Protein AF-A0A9X0HJ56-F1 (afdb_monomer)

Radius of gyration: 12.59 Å; Cα contacts (8 Å, |Δi|>4): 151; chains: 1; bounding box: 38×27×30 Å

Mean predicted aligned error: 5.09 Å

Nearest PDB structures (foldseek):
  8crc-assembly1_A  TM=4.799E-01  e=2.854E-01  Homo sapiens
  2ogq-assembly1_A  TM=4.764E-01  e=3.038E-01  Homo sapiens
  4hco-assembly1_B  TM=4.932E-01  e=3.661E-01  Homo sapiens
  5tum-assembly2_B  TM=3.316E-01  e=3.038E-01  Legionella longbeachae
  1yby-assembly1_A  TM=5.771E-01  e=8.754E+00  Acetivibrio thermocellus

Secondary structure (DSSP, 8-state):
---EEEEEE-SSEEEEEETTS-EEEEETTSTTTHHHHSS-HHHHH--EEETTTTEEEEGGGTEEEEEETTEEEEE--------

Structure (mmCIF, N/CA/C/O backbone):
data_AF-A0A9X0HJ56-F1
#
_entry.id   AF-A0A9X0HJ56-F1
#
loop_
_atom_site.group_PDB
_atom_site.id
_atom_site.type_symbol
_atom_site.label_atom_id
_atom_site.label_alt_id
_atom_site.label_comp_id
_atom_site.label_asym_id
_atom_site.label_entity_id
_atom_site.label_seq_id
_atom_site.pdbx_PDB_ins_code
_atom_site.Cartn_x
_atom_site.Cartn_y
_atom_site.Cartn_z
_atom_site.occupancy
_atom_site.B_iso_or_equiv
_atom_site.auth_seq_id
_atom_site.auth_comp_id
_atom_site.auth_asym_id
_atom_site.auth_atom_id
_atom_site.pdbx_PDB_model_num
ATOM 1 N N . MET A 1 1 ? -7.299 -4.177 18.190 1.00 68.06 1 MET A N 1
ATOM 2 C CA . MET A 1 1 ? -6.555 -3.628 17.036 1.00 68.06 1 MET A CA 1
ATOM 3 C C . MET A 1 1 ? -7.520 -3.541 15.875 1.00 68.06 1 MET A C 1
ATOM 5 O O . MET A 1 1 ? -8.349 -4.434 15.756 1.00 68.06 1 MET A O 1
ATOM 9 N N . ALA A 1 2 ? -7.482 -2.455 15.106 1.00 80.94 2 ALA A N 1
ATOM 10 C CA . ALA A 1 2 ? -8.305 -2.343 13.909 1.00 80.94 2 ALA A CA 1
ATOM 11 C C . ALA A 1 2 ? -7.687 -3.202 12.801 1.00 80.94 2 ALA A C 1
ATOM 13 O O . ALA A 1 2 ? -6.473 -3.150 12.604 1.00 80.94 2 ALA A O 1
ATOM 14 N N . ASN A 1 3 ? -8.514 -3.992 12.120 1.00 88.56 3 ASN A N 1
ATOM 15 C CA . ASN A 1 3 ? -8.047 -4.900 11.081 1.00 88.56 3 ASN A CA 1
ATOM 16 C C . ASN A 1 3 ? -8.117 -4.248 9.705 1.00 88.56 3 ASN A C 1
ATOM 18 O O . ASN A 1 3 ? -8.986 -3.410 9.469 1.00 88.56 3 ASN A O 1
ATOM 22 N N . ILE A 1 4 ? -7.241 -4.650 8.785 1.00 92.00 4 ILE A N 1
ATOM 23 C CA . ILE A 1 4 ? -7.331 -4.217 7.385 1.00 92.00 4 ILE A CA 1
ATOM 24 C C . ILE A 1 4 ? -8.501 -4.956 6.727 1.00 92.00 4 ILE A C 1
ATOM 26 O O . ILE A 1 4 ? -8.468 -6.174 6.5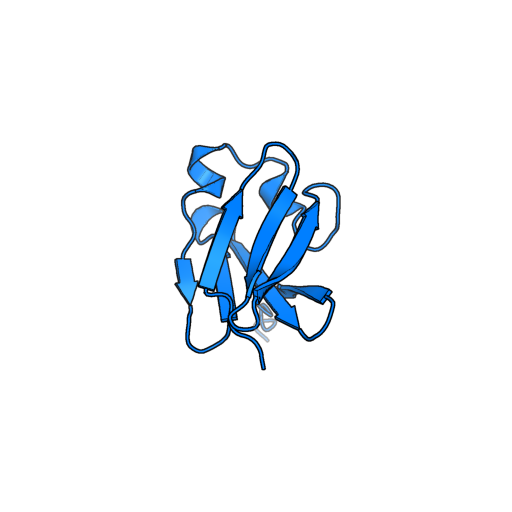82 1.00 92.00 4 ILE A O 1
ATOM 30 N N . ASN A 1 5 ? -9.525 -4.213 6.310 1.00 90.19 5 ASN A N 1
ATOM 31 C CA . ASN A 1 5 ? -10.708 -4.755 5.636 1.00 90.19 5 ASN A CA 1
ATOM 32 C C . ASN A 1 5 ? -10.604 -4.667 4.115 1.00 90.19 5 ASN A C 1
ATOM 34 O O . ASN A 1 5 ? -11.142 -5.507 3.396 1.00 90.19 5 ASN A O 1
ATOM 38 N N . ARG A 1 6 ? -9.960 -3.610 3.616 1.00 92.56 6 ARG A N 1
ATOM 39 C CA . ARG A 1 6 ? -9.837 -3.346 2.184 1.00 92.56 6 ARG A CA 1
ATOM 40 C C . ARG A 1 6 ? -8.525 -2.637 1.892 1.00 92.56 6 ARG A C 1
ATOM 42 O O . ARG A 1 6 ? -8.121 -1.733 2.622 1.00 92.56 6 ARG A O 1
ATOM 49 N N . VAL A 1 7 ? -7.908 -3.024 0.783 1.00 95.12 7 VAL A N 1
ATOM 50 C CA . VAL A 1 7 ? -6.731 -2.365 0.221 1.00 95.1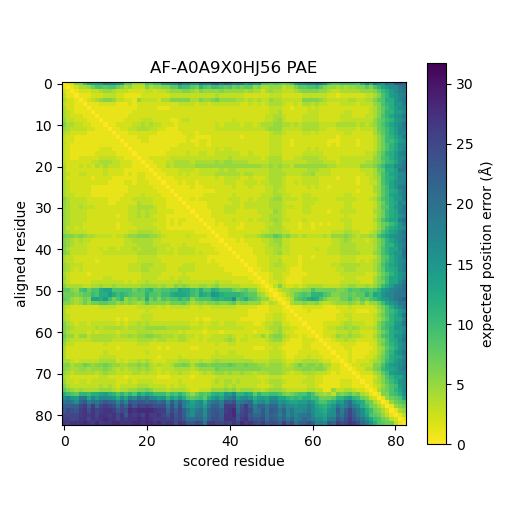2 7 VAL A CA 1
ATOM 51 C C . VAL A 1 7 ? -7.156 -1.616 -1.035 1.00 95.12 7 VAL A C 1
ATOM 53 O O . VAL A 1 7 ? -7.894 -2.143 -1.867 1.00 95.12 7 VAL A O 1
ATOM 56 N N . GLU A 1 8 ? -6.715 -0.374 -1.161 1.00 95.81 8 GLU A N 1
ATOM 57 C CA . GLU A 1 8 ? -6.929 0.459 -2.336 1.00 95.81 8 GLU A CA 1
ATOM 58 C C . GLU A 1 8 ? -5.581 0.942 -2.867 1.00 95.81 8 GLU A C 1
ATOM 60 O O . GLU A 1 8 ? -4.741 1.454 -2.127 1.00 95.81 8 GLU A O 1
ATOM 65 N N . LEU A 1 9 ? -5.367 0.742 -4.163 1.00 95.38 9 LEU A N 1
ATOM 66 C CA . LEU A 1 9 ? -4.128 1.071 -4.850 1.00 95.38 9 LEU A CA 1
ATOM 67 C C . LEU A 1 9 ? -4.391 2.232 -5.795 1.00 95.38 9 LEU A C 1
ATOM 69 O O . LEU A 1 9 ? -5.338 2.211 -6.577 1.00 95.38 9 LEU A O 1
ATOM 73 N N . THR A 1 10 ? -3.536 3.240 -5.719 1.00 94.44 10 THR A N 1
ATOM 74 C CA . THR A 1 10 ? -3.603 4.423 -6.578 1.00 94.44 10 THR A CA 1
ATOM 75 C C . THR A 1 10 ? -2.336 4.521 -7.422 1.00 94.44 10 THR A C 1
ATOM 77 O O . THR A 1 10 ? -1.450 3.665 -7.368 1.00 94.44 10 THR A O 1
ATOM 80 N N . ALA A 1 11 ? -2.213 5.589 -8.209 1.00 91.88 11 ALA A N 1
ATOM 81 C CA . ALA A 1 11 ? -0.998 5.841 -8.975 1.00 91.88 11 ALA A CA 1
ATOM 82 C C . ALA A 1 11 ? 0.249 6.016 -8.082 1.00 91.88 11 ALA A C 1
ATOM 84 O O . ALA A 1 11 ? 1.352 5.676 -8.512 1.00 91.88 11 ALA A O 1
ATOM 85 N N . THR A 1 12 ? 0.084 6.523 -6.855 1.00 94.69 12 THR A N 1
ATOM 86 C CA . THR A 1 12 ? 1.193 7.001 -6.010 1.00 94.69 12 THR A CA 1
ATOM 87 C C . THR A 1 12 ? 1.242 6.391 -4.611 1.00 94.69 12 THR A C 1
ATOM 89 O O . THR A 1 12 ? 2.243 6.574 -3.916 1.00 94.69 12 THR A O 1
ATOM 92 N N . ALA A 1 13 ? 0.195 5.692 -4.176 1.00 96.19 13 ALA A N 1
ATOM 93 C CA . ALA A 1 13 ? 0.074 5.220 -2.803 1.00 96.19 13 ALA A CA 1
ATOM 94 C C . ALA A 1 13 ? -0.792 3.965 -2.673 1.00 96.19 13 ALA A C 1
ATOM 96 O O . ALA A 1 13 ? -1.659 3.689 -3.508 1.00 96.19 13 ALA A O 1
ATOM 97 N N . VAL A 1 14 ? -0.587 3.254 -1.566 1.00 96.94 14 VAL A N 1
ATOM 98 C CA . VAL A 1 14 ? -1.488 2.213 -1.067 1.00 96.94 14 VAL A CA 1
ATOM 99 C C . VAL A 1 14 ? -2.247 2.731 0.151 1.00 96.94 14 VAL A C 1
ATOM 101 O O . VAL A 1 14 ? -1.649 3.327 1.048 1.00 96.94 14 VAL A O 1
ATOM 104 N N . TYR A 1 15 ? -3.555 2.490 0.177 1.00 96.44 15 TYR A N 1
ATOM 105 C CA . TYR A 1 15 ? -4.471 2.834 1.257 1.00 96.44 15 TYR A CA 1
ATOM 106 C C . TYR A 1 15 ? -5.028 1.555 1.890 1.00 96.44 15 TYR A C 1
ATOM 108 O O . TYR A 1 15 ? -5.480 0.645 1.197 1.00 96.44 15 TYR A O 1
ATOM 116 N N . PHE A 1 16 ? -5.018 1.504 3.217 1.00 95.38 16 PHE A N 1
ATOM 117 C CA . PHE A 1 16 ? -5.561 0.432 4.041 1.00 95.38 16 PHE A CA 1
ATOM 118 C C . PHE A 1 16 ? -6.777 0.964 4.785 1.00 95.38 16 PHE A C 1
ATOM 120 O O . PHE A 1 16 ? -6.646 1.788 5.691 1.00 95.38 16 PHE A O 1
ATOM 127 N N . HIS A 1 17 ? -7.953 0.494 4.391 1.00 94.31 17 HIS A N 1
ATOM 128 C CA . HIS A 1 17 ? -9.216 0.790 5.056 1.00 94.31 17 HIS A CA 1
ATOM 129 C C . HIS A 1 17 ? -9.379 -0.163 6.235 1.00 94.31 17 HIS A C 1
ATOM 131 O O . HIS A 1 17 ? -9.335 -1.385 6.059 1.00 94.31 17 HIS A O 1
ATOM 137 N N . LEU A 1 18 ? -9.539 0.396 7.430 1.00 92.81 18 LEU A N 1
ATOM 138 C CA . LEU A 1 18 ? -9.554 -0.352 8.678 1.00 92.81 18 LEU A CA 1
ATOM 139 C C . LEU A 1 18 ? -10.979 -0.631 9.164 1.00 92.81 18 LEU A C 1
ATOM 141 O O . LEU A 1 18 ? -11.935 0.065 8.821 1.00 92.81 18 LEU A O 1
ATOM 145 N N . SER A 1 19 ? -11.120 -1.647 10.012 1.00 91.88 19 SER A N 1
ATOM 146 C CA . SER A 1 19 ? -12.403 -2.066 10.585 1.00 91.88 19 SER A CA 1
ATOM 147 C C . SER A 1 19 ? -13.063 -1.041 11.503 1.00 91.88 19 SER A C 1
ATOM 149 O O . SER A 1 19 ? -14.250 -1.160 11.785 1.00 91.88 19 SER A O 1
ATOM 151 N N . ASP A 1 20 ? -12.313 -0.045 11.971 1.00 91.25 20 ASP A N 1
ATOM 152 C CA . ASP A 1 20 ? -12.819 1.071 12.775 1.00 91.25 20 ASP A CA 1
ATOM 153 C C . ASP A 1 20 ? -13.323 2.254 11.925 1.00 91.25 20 ASP A C 1
ATOM 155 O O . ASP A 1 20 ? -13.697 3.290 12.469 1.00 91.25 20 ASP A O 1
ATOM 159 N N . GLY A 1 21 ? -13.336 2.109 10.595 1.00 90.69 21 GLY A N 1
ATOM 160 C CA . GLY A 1 21 ? -13.762 3.147 9.656 1.00 90.69 21 GLY A CA 1
ATOM 161 C C . GLY A 1 21 ? -12.686 4.185 9.337 1.00 90.69 21 GLY A C 1
ATOM 162 O O . GLY A 1 21 ? -12.923 5.070 8.516 1.00 90.69 21 GLY A O 1
ATOM 163 N N . THR A 1 22 ? -11.500 4.089 9.941 1.00 92.94 22 THR A N 1
ATOM 164 C CA . THR A 1 22 ? -10.361 4.933 9.573 1.00 92.94 22 THR A CA 1
ATOM 165 C C . THR A 1 22 ? -9.562 4.315 8.428 1.00 92.94 22 THR A C 1
ATOM 167 O O . THR A 1 22 ? -9.753 3.158 8.052 1.00 92.94 22 THR A O 1
ATOM 170 N N . PHE A 1 23 ? -8.636 5.085 7.857 1.00 93.62 23 PHE A N 1
ATOM 171 C CA . PHE A 1 23 ? -7.683 4.566 6.884 1.00 93.62 23 PHE A CA 1
ATOM 172 C C . PHE A 1 23 ? -6.253 4.958 7.244 1.00 93.62 23 PHE A C 1
ATOM 174 O O . PHE A 1 23 ? -6.004 5.946 7.943 1.00 93.62 23 PHE A O 1
ATOM 181 N N . ARG A 1 24 ? -5.301 4.168 6.756 1.00 95.25 24 ARG A N 1
ATOM 182 C CA . ARG A 1 24 ? -3.869 4.486 6.747 1.00 95.25 24 ARG A CA 1
ATOM 183 C C . ARG A 1 24 ? -3.353 4.377 5.331 1.00 95.25 24 ARG A C 1
ATOM 185 O O . ARG A 1 24 ? -3.938 3.673 4.520 1.00 95.25 24 ARG A O 1
ATOM 192 N N . HIS A 1 25 ? -2.275 5.076 5.020 1.00 95.75 25 HIS A N 1
ATOM 193 C CA . HIS A 1 25 ? -1.684 4.999 3.695 1.00 95.75 25 HIS A CA 1
ATOM 194 C C . HIS A 1 25 ? -0.168 5.057 3.773 1.00 95.75 25 HIS A C 1
ATOM 196 O O . HIS A 1 25 ? 0.398 5.525 4.760 1.00 95.75 25 HIS A O 1
ATOM 202 N N . CYS A 1 26 ? 0.471 4.572 2.718 1.00 96.19 26 CYS A N 1
ATOM 203 C CA . CYS A 1 26 ? 1.891 4.755 2.484 1.00 96.19 26 CYS A CA 1
ATOM 204 C C . CYS A 1 26 ? 2.100 5.121 1.015 1.00 96.19 26 CYS A C 1
ATOM 206 O O . CYS A 1 26 ? 1.602 4.435 0.115 1.00 96.19 26 CYS A O 1
ATOM 208 N N . LEU A 1 27 ? 2.817 6.217 0.773 1.00 96.81 27 LEU A N 1
ATOM 209 C CA . LEU A 1 27 ? 3.238 6.605 -0.568 1.00 96.81 27 LEU A CA 1
ATOM 210 C C . LEU A 1 27 ? 4.288 5.614 -1.072 1.00 96.81 27 LEU A C 1
ATOM 212 O O . LEU A 1 27 ? 5.146 5.166 -0.314 1.00 96.81 27 LEU A O 1
ATOM 216 N N . TYR A 1 28 ? 4.300 5.332 -2.370 1.00 95.19 28 TYR A N 1
ATOM 217 C CA . TYR A 1 28 ? 5.316 4.457 -2.963 1.00 95.19 28 TYR A CA 1
ATOM 218 C C . TYR A 1 28 ? 6.731 5.036 -2.870 1.00 95.19 28 TYR A C 1
ATOM 220 O O . TYR A 1 28 ? 7.703 4.303 -2.961 1.00 95.19 28 TYR A O 1
ATOM 228 N N . THR A 1 29 ? 6.872 6.338 -2.641 1.00 94.88 29 THR A N 1
ATOM 229 C CA . THR A 1 29 ? 8.167 6.983 -2.382 1.00 94.88 29 THR A CA 1
ATOM 230 C C . THR A 1 29 ? 8.629 6.857 -0.927 1.00 94.88 29 THR A C 1
ATOM 232 O O . THR A 1 29 ? 9.772 7.184 -0.624 1.00 94.88 29 THR A O 1
ATOM 235 N N . GLN A 1 30 ? 7.772 6.386 -0.015 1.00 95.44 30 GLN A N 1
ATOM 236 C CA . GLN A 1 30 ? 8.115 6.158 1.388 1.00 95.44 30 GLN A CA 1
ATOM 237 C C . GLN A 1 30 ? 8.638 4.738 1.604 1.00 95.44 30 GLN A C 1
ATOM 239 O O . GLN A 1 30 ? 8.218 3.794 0.933 1.00 95.44 30 GLN A O 1
ATOM 244 N N . ALA A 1 31 ? 9.514 4.581 2.602 1.00 92.44 31 ALA A N 1
ATOM 245 C CA . ALA A 1 31 ? 10.212 3.329 2.894 1.00 92.44 31 ALA A CA 1
ATOM 246 C C . ALA A 1 31 ? 9.277 2.125 3.122 1.00 92.44 31 ALA A C 1
ATOM 248 O O . ALA A 1 31 ? 9.636 1.001 2.769 1.00 92.44 31 ALA A O 1
ATOM 249 N N . CYS A 1 32 ? 8.069 2.342 3.661 1.00 92.38 32 CYS A N 1
ATOM 250 C CA . CYS A 1 32 ? 7.093 1.269 3.848 1.00 92.38 32 CYS A CA 1
ATOM 251 C C . CYS A 1 32 ? 6.696 0.610 2.517 1.00 92.38 32 CYS A C 1
ATOM 253 O O . CYS A 1 32 ? 6.657 -0.612 2.434 1.00 92.38 32 CYS A O 1
ATOM 255 N N . ALA A 1 33 ? 6.478 1.385 1.454 1.00 94.88 33 ALA A N 1
ATOM 256 C CA . ALA A 1 33 ? 5.920 0.893 0.195 1.00 94.88 33 ALA A CA 1
ATOM 257 C C . ALA A 1 33 ? 6.852 1.076 -1.016 1.00 94.88 33 ALA A C 1
ATOM 259 O O . ALA A 1 33 ? 6.400 0.954 -2.153 1.00 94.88 33 ALA A O 1
ATOM 260 N N . THR A 1 34 ? 8.152 1.324 -0.813 1.00 94.31 34 THR A N 1
ATOM 261 C CA . THR A 1 34 ? 9.111 1.538 -1.918 1.00 94.31 34 THR A CA 1
ATOM 262 C C . THR A 1 34 ? 9.170 0.383 -2.917 1.00 94.31 34 THR A C 1
ATOM 264 O O . THR A 1 34 ? 9.356 0.611 -4.109 1.00 94.31 34 THR A O 1
ATOM 267 N N . PHE A 1 35 ? 8.933 -0.856 -2.482 1.00 92.75 35 PHE A N 1
ATOM 268 C CA . PHE A 1 35 ? 8.897 -2.015 -3.383 1.00 92.75 35 PHE A CA 1
ATOM 269 C C . PHE A 1 35 ? 7.737 -1.963 -4.401 1.00 92.75 35 PHE A C 1
ATOM 271 O O . PHE A 1 35 ? 7.827 -2.573 -5.462 1.00 92.75 35 PHE A O 1
ATOM 278 N N . LEU A 1 36 ? 6.677 -1.191 -4.126 1.00 95.06 36 LEU A N 1
ATOM 279 C CA . LEU A 1 36 ? 5.555 -0.980 -5.048 1.00 95.06 36 LEU A CA 1
ATOM 280 C C . LEU A 1 36 ? 5.839 0.110 -6.091 1.00 95.06 36 LEU A C 1
ATOM 282 O O . LEU A 1 36 ? 5.150 0.164 -7.113 1.00 95.06 36 LEU A O 1
ATOM 286 N N . TYR A 1 37 ? 6.855 0.955 -5.880 1.00 93.75 37 TYR A N 1
ATOM 287 C CA . TYR A 1 37 ? 7.184 2.062 -6.782 1.00 93.75 37 TYR A CA 1
ATOM 288 C C . TYR A 1 37 ? 7.494 1.573 -8.199 1.00 93.75 37 TYR A C 1
ATOM 290 O O . TYR A 1 37 ? 6.894 2.048 -9.162 1.00 93.75 37 TYR A O 1
ATOM 298 N N . ALA A 1 38 ? 8.366 0.570 -8.315 1.00 90.50 38 ALA A N 1
ATOM 299 C CA . ALA A 1 38 ? 8.764 -0.020 -9.593 1.00 90.50 38 ALA A CA 1
ATOM 300 C C . ALA A 1 38 ? 7.813 -1.128 -10.088 1.00 90.50 38 ALA A C 1
ATOM 302 O O . ALA A 1 38 ? 7.987 -1.633 -11.195 1.00 90.50 38 ALA A O 1
ATOM 303 N N . ALA A 1 39 ? 6.817 -1.518 -9.287 1.00 93.69 39 ALA A N 1
ATOM 304 C CA . ALA A 1 39 ? 5.876 -2.567 -9.655 1.00 93.69 39 ALA A CA 1
ATOM 305 C C . ALA A 1 39 ? 4.891 -2.082 -10.727 1.00 93.69 39 ALA A C 1
ATOM 307 O O . ALA A 1 39 ? 4.351 -0.974 -10.649 1.00 93.69 39 ALA A O 1
ATOM 308 N N . THR A 1 40 ? 4.612 -2.941 -11.706 1.00 93.69 40 THR A N 1
ATOM 309 C CA . THR A 1 40 ? 3.528 -2.723 -12.674 1.00 93.69 40 THR A CA 1
ATOM 310 C C . THR A 1 40 ? 2.164 -2.721 -11.970 1.00 93.69 40 THR A C 1
ATOM 312 O O . THR A 1 40 ? 2.028 -3.347 -10.915 1.00 93.69 40 THR A O 1
ATOM 315 N N . PRO A 1 41 ? 1.117 -2.093 -12.542 1.00 91.25 41 PRO A N 1
ATOM 316 C CA . PRO A 1 41 ? -0.226 -2.120 -11.954 1.00 91.25 41 PRO A CA 1
ATOM 317 C C . PRO A 1 41 ? -0.711 -3.540 -11.630 1.00 91.25 41 PRO A C 1
ATOM 319 O O . PRO A 1 41 ? -1.175 -3.796 -10.524 1.00 91.25 41 PRO A O 1
ATOM 322 N N . ARG A 1 42 ? -0.469 -4.494 -12.539 1.00 92.88 42 ARG A N 1
ATOM 323 C CA . ARG A 1 42 ? -0.812 -5.909 -12.340 1.00 92.88 42 ARG A CA 1
ATOM 324 C C . ARG A 1 42 ? -0.090 -6.535 -11.143 1.00 92.88 42 ARG A C 1
ATOM 326 O O . ARG A 1 42 ? -0.704 -7.276 -10.388 1.00 92.88 42 ARG A O 1
ATOM 333 N N . GLN A 1 43 ? 1.198 -6.244 -10.960 1.00 94.06 43 GLN A N 1
ATOM 334 C CA . GLN A 1 43 ? 1.949 -6.735 -9.797 1.00 94.06 43 GLN A CA 1
ATOM 335 C C . GLN A 1 43 ? 1.441 -6.116 -8.493 1.00 94.06 43 GLN A C 1
ATOM 337 O O . GLN A 1 43 ? 1.394 -6.799 -7.477 1.00 94.06 43 GLN A O 1
ATOM 342 N N . ARG A 1 44 ? 1.031 -4.841 -8.514 1.00 94.69 44 ARG A N 1
ATOM 343 C CA . ARG A 1 44 ? 0.440 -4.184 -7.339 1.00 94.69 44 ARG A CA 1
ATOM 344 C C . ARG A 1 44 ? -0.904 -4.806 -6.965 1.00 94.69 44 ARG A C 1
ATOM 346 O O . ARG A 1 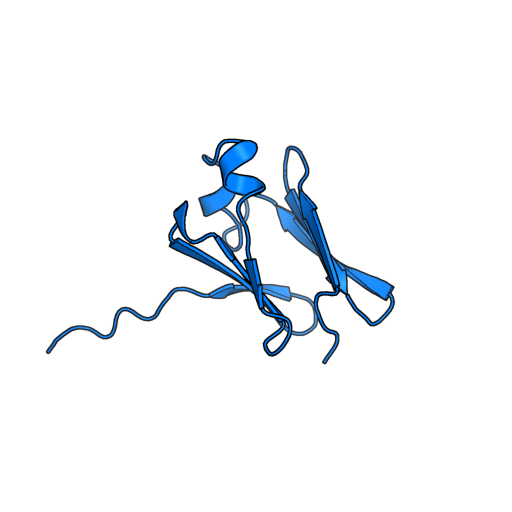44 ? -1.200 -4.910 -5.785 1.00 94.69 44 ARG A O 1
ATOM 353 N N . GLU A 1 45 ? -1.706 -5.231 -7.932 1.00 94.19 45 GLU A N 1
ATOM 354 C CA . GLU A 1 45 ? -3.004 -5.865 -7.669 1.00 94.19 45 GLU A CA 1
ATOM 355 C C . GLU A 1 45 ? -2.889 -7.323 -7.203 1.00 94.19 45 GLU A C 1
ATOM 357 O O . GLU A 1 45 ? -3.822 -7.833 -6.588 1.00 94.19 45 GLU A O 1
ATOM 362 N N . ASN A 1 46 ? -1.747 -7.982 -7.432 1.00 94.94 46 ASN A N 1
ATOM 363 C CA . ASN A 1 46 ? -1.512 -9.362 -7.004 1.00 94.94 46 ASN A CA 1
ATOM 364 C C . ASN A 1 46 ? -1.072 -9.458 -5.530 1.00 94.94 46 ASN A C 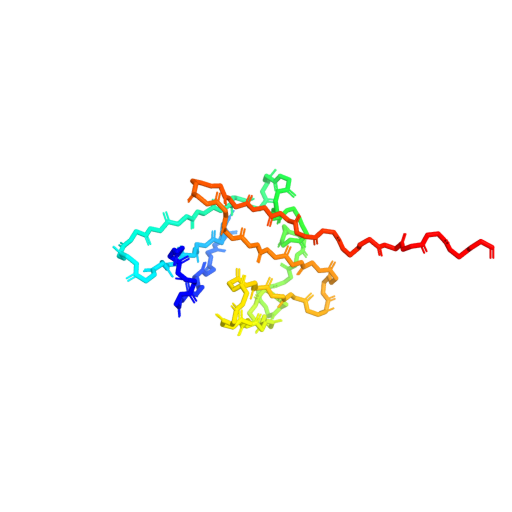1
ATOM 366 O O . ASN A 1 46 ? 0.020 -9.937 -5.220 1.00 94.94 46 ASN A O 1
ATOM 370 N N . TYR A 1 47 ? -1.910 -8.956 -4.622 1.00 94.44 47 TYR A N 1
ATOM 371 C CA . TYR A 1 47 ? -1.689 -9.044 -3.180 1.00 94.44 47 TYR A CA 1
ATOM 372 C C . TYR A 1 47 ? -2.598 -10.077 -2.514 1.00 94.44 47 TYR A C 1
ATOM 374 O O . TYR A 1 47 ? -3.686 -10.394 -2.993 1.00 94.44 47 TYR A O 1
ATOM 382 N N . VAL A 1 48 ? -2.173 -10.545 -1.344 1.00 94.12 48 VAL A N 1
ATOM 383 C CA . VAL A 1 48 ? -2.952 -11.397 -0.446 1.00 94.12 48 VAL A CA 1
ATOM 384 C C . VAL A 1 48 ? -3.177 -10.647 0.860 1.00 94.12 48 VAL A C 1
ATOM 386 O O . VAL A 1 48 ? -2.234 -10.138 1.460 1.00 94.12 48 VAL A O 1
ATOM 389 N N . LEU A 1 49 ? -4.433 -10.558 1.296 1.00 92.06 49 LEU A N 1
ATOM 390 C CA . LEU A 1 49 ? -4.796 -9.996 2.596 1.00 92.06 49 LEU A CA 1
ATOM 391 C C . LEU A 1 49 ? -4.940 -11.124 3.623 1.00 92.06 49 LEU A C 1
ATOM 393 O O . LEU A 1 49 ? -5.899 -11.896 3.593 1.00 92.06 49 LEU A O 1
ATOM 397 N N . GLU A 1 50 ? -4.005 -11.185 4.561 1.00 89.12 50 GLU A N 1
ATOM 398 C CA . GLU A 1 50 ? -4.003 -12.117 5.682 1.00 89.12 50 GLU A CA 1
ATOM 399 C C . GLU A 1 50 ? -4.784 -11.494 6.850 1.00 89.12 50 GLU A C 1
ATOM 401 O O . GLU A 1 50 ? -4.262 -10.721 7.657 1.00 89.12 50 GLU A O 1
ATOM 406 N N . GLN A 1 51 ? -6.083 -11.805 6.923 1.00 73.62 51 GLN A N 1
ATOM 407 C CA . GLN A 1 51 ? -7.015 -11.157 7.860 1.00 73.62 51 GLN A CA 1
ATOM 408 C C . GLN A 1 51 ? -6.672 -11.370 9.340 1.00 73.62 51 GLN A C 1
ATOM 410 O O . GLN A 1 51 ? -7.019 -10.531 10.169 1.00 73.62 51 GLN A O 1
ATOM 415 N N . ARG A 1 52 ? -6.012 -12.483 9.682 1.00 71.12 52 ARG A N 1
ATOM 416 C CA . ARG A 1 52 ? -5.697 -12.835 11.074 1.00 71.12 52 ARG A CA 1
ATOM 417 C C . ARG A 1 52 ? -4.690 -11.871 11.704 1.00 71.12 52 ARG A C 1
ATOM 419 O O . ARG A 1 52 ? -4.846 -11.530 12.871 1.00 71.12 52 ARG A O 1
ATOM 426 N N . ASP A 1 53 ? -3.728 -11.407 10.912 1.00 69.12 53 ASP A N 1
ATOM 427 C CA . ASP A 1 53 ? -2.597 -10.601 11.381 1.00 69.12 53 ASP A CA 1
ATOM 428 C C . ASP A 1 53 ? -2.615 -9.170 10.824 1.00 69.12 53 ASP A C 1
ATOM 430 O O . ASP A 1 53 ? -1.724 -8.371 11.107 1.00 69.12 53 ASP A O 1
ATOM 434 N N . SER A 1 54 ? -3.648 -8.815 10.046 1.00 86.12 54 SER A N 1
ATOM 435 C CA . SER A 1 54 ? -3.725 -7.531 9.338 1.00 86.12 54 SER A CA 1
ATOM 436 C C . SER A 1 54 ? -2.457 -7.254 8.534 1.00 86.12 54 SER A C 1
ATOM 438 O O . SER A 1 54 ? -1.843 -6.185 8.627 1.00 86.12 54 SER A O 1
ATOM 440 N N . VAL A 1 55 ? -2.064 -8.261 7.756 1.00 92.38 55 VAL A N 1
ATOM 441 C CA . VAL A 1 55 ? -0.905 -8.222 6.870 1.00 92.38 55 VAL A CA 1
ATOM 442 C C . VAL A 1 55 ? -1.386 -8.276 5.428 1.00 92.38 55 VAL A C 1
ATOM 444 O O . VAL A 1 55 ? -2.272 -9.049 5.074 1.00 92.38 55 VAL A O 1
ATOM 447 N N . VAL A 1 56 ? -0.799 -7.435 4.588 1.00 94.81 56 VAL A N 1
ATOM 448 C CA . VAL A 1 56 ? -0.978 -7.460 3.140 1.00 94.81 56 VAL A CA 1
ATOM 449 C C . VAL A 1 56 ? 0.341 -7.864 2.520 1.00 94.81 56 VAL A C 1
ATOM 451 O O . VAL A 1 56 ? 1.346 -7.181 2.703 1.00 94.81 56 VAL A O 1
ATOM 454 N N . ASN A 1 57 ? 0.333 -8.979 1.809 1.00 94.31 57 ASN A N 1
ATOM 455 C CA . ASN A 1 57 ? 1.514 -9.615 1.257 1.00 94.31 57 ASN A CA 1
ATOM 456 C C . ASN A 1 57 ? 1.501 -9.495 -0.270 1.00 94.31 57 ASN A C 1
ATOM 458 O O . ASN A 1 57 ? 0.471 -9.738 -0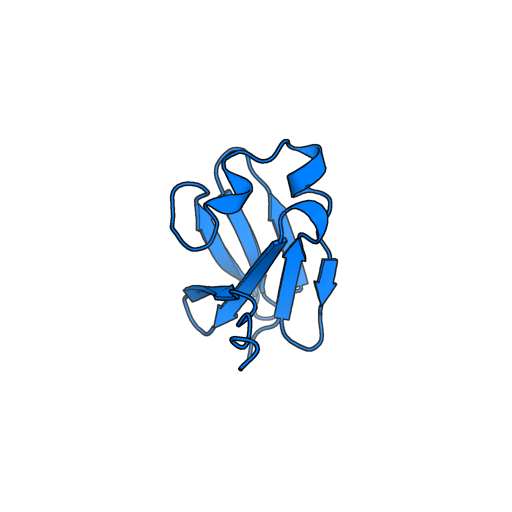.895 1.00 94.31 57 ASN A O 1
ATOM 462 N N . TRP A 1 58 ? 2.633 -9.137 -0.870 1.00 94.19 58 TRP A N 1
ATOM 463 C CA . TRP A 1 58 ? 2.874 -9.198 -2.311 1.00 94.19 58 TRP A CA 1
ATOM 464 C C . TRP A 1 58 ? 3.911 -10.290 -2.595 1.00 94.19 58 TRP A C 1
ATOM 466 O O . TRP A 1 58 ? 5.110 -9.983 -2.618 1.00 94.19 58 TRP A O 1
ATOM 476 N N . PRO A 1 59 ? 3.484 -11.546 -2.834 1.00 90.44 59 PRO A N 1
ATOM 477 C CA . PRO A 1 59 ? 4.399 -12.675 -3.008 1.00 90.44 59 PRO A CA 1
ATOM 478 C C . PRO A 1 59 ? 5.405 -12.451 -4.141 1.00 90.44 59 PRO A C 1
ATOM 480 O O . PRO A 1 59 ? 6.599 -12.681 -3.967 1.00 90.44 59 PRO A O 1
ATOM 483 N N . ASP A 1 60 ? 4.940 -11.899 -5.265 1.00 89.62 60 ASP A N 1
ATOM 484 C CA . ASP A 1 60 ? 5.767 -11.631 -6.449 1.00 89.62 60 ASP A CA 1
ATOM 485 C C . ASP A 1 60 ? 6.817 -10.534 -6.226 1.00 89.62 60 ASP A C 1
ATOM 487 O O . ASP A 1 60 ? 7.772 -10.422 -6.995 1.00 89.62 60 ASP A O 1
ATOM 491 N N . LEU A 1 61 ? 6.624 -9.686 -5.212 1.00 91.31 61 LEU A N 1
ATOM 492 C CA . LEU A 1 61 ? 7.496 -8.548 -4.914 1.00 91.31 61 LEU A CA 1
ATOM 493 C C . LEU A 1 61 ? 8.331 -8.755 -3.644 1.00 91.31 61 LEU A C 1
ATOM 495 O O . LEU A 1 61 ? 9.157 -7.899 -3.322 1.00 91.31 61 LEU A O 1
ATOM 499 N N . GLY A 1 62 ? 8.113 -9.852 -2.907 1.00 88.62 62 GLY A N 1
ATOM 500 C CA . GLY A 1 62 ? 8.805 -10.135 -1.647 1.00 88.62 62 GLY A CA 1
ATOM 501 C C . GLY A 1 62 ? 8.602 -9.040 -0.593 1.00 88.62 62 GLY A C 1
ATOM 502 O O . GLY A 1 62 ? 9.541 -8.665 0.115 1.00 88.62 62 GLY A O 1
ATOM 503 N N . GLY A 1 63 ? 7.403 -8.454 -0.534 1.00 90.50 63 GLY A N 1
ATOM 504 C CA . GLY A 1 63 ? 7.101 -7.329 0.346 1.00 90.50 63 GLY A CA 1
ATOM 505 C C . GLY A 1 63 ? 5.770 -7.498 1.057 1.00 90.50 63 GLY A C 1
ATOM 506 O O . GLY A 1 63 ? 4.750 -7.731 0.415 1.00 90.50 63 GLY A O 1
ATOM 507 N N . SER A 1 64 ? 5.780 -7.303 2.374 1.00 94.44 64 SER A N 1
ATOM 508 C CA . SER A 1 64 ? 4.574 -7.333 3.197 1.00 94.44 64 SER A CA 1
ATOM 509 C C . SER A 1 64 ? 4.403 -6.021 3.950 1.00 94.44 64 SER A C 1
ATOM 511 O O . SER A 1 64 ? 5.378 -5.394 4.370 1.00 94.44 64 SER A O 1
ATOM 513 N N . LEU A 1 65 ? 3.157 -5.597 4.124 1.00 94.62 65 LEU A N 1
ATOM 514 C CA . LEU A 1 65 ? 2.771 -4.394 4.848 1.00 94.62 65 LEU A CA 1
ATOM 515 C C . LEU A 1 65 ? 1.785 -4.741 5.957 1.00 94.62 65 LEU A C 1
ATOM 517 O O . LEU A 1 65 ? 0.9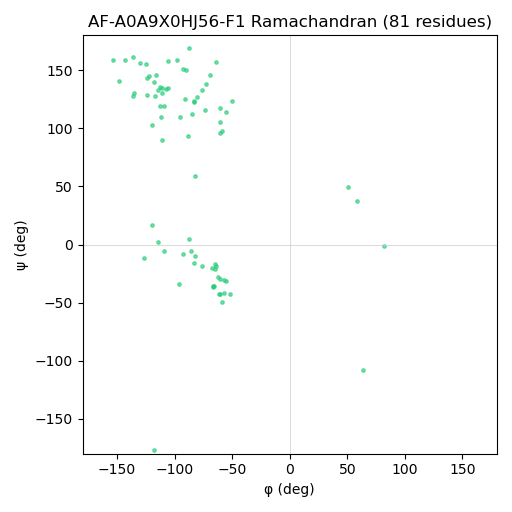12 -5.581 5.779 1.00 94.62 65 LEU A O 1
ATOM 521 N N . THR A 1 66 ? 1.896 -4.059 7.089 1.00 94.12 66 THR A N 1
ATOM 522 C CA . THR A 1 66 ? 0.933 -4.141 8.190 1.00 94.12 66 THR A CA 1
ATOM 523 C C . THR A 1 66 ? 0.629 -2.748 8.726 1.00 94.12 66 THR A C 1
ATOM 525 O O . THR A 1 66 ? 1.388 -1.800 8.499 1.00 94.12 66 THR A O 1
ATOM 528 N N . VAL A 1 67 ? -0.480 -2.616 9.448 1.00 91.75 67 VAL A N 1
ATOM 529 C CA . VAL A 1 67 ? -0.855 -1.384 10.139 1.00 91.75 67 VAL A CA 1
ATOM 530 C C . VAL A 1 67 ? -0.708 -1.586 11.642 1.00 91.75 67 VAL A C 1
ATOM 532 O O . VAL A 1 67 ? -1.382 -2.421 12.238 1.00 91.75 67 VAL A O 1
ATOM 535 N N . GLN A 1 68 ? 0.152 -0.786 12.270 1.00 88.00 68 GLN A N 1
ATOM 536 C CA . GLN A 1 68 ? 0.361 -0.787 13.717 1.00 88.00 68 GLN A CA 1
ATOM 537 C C . GLN A 1 68 ? 0.024 0.594 14.283 1.00 88.00 68 GLN A C 1
ATOM 539 O O . GLN A 1 68 ? 0.788 1.550 14.155 1.00 88.00 68 GLN A O 1
ATOM 544 N N . GLY A 1 69 ? -1.150 0.704 14.909 1.00 85.38 69 GLY A N 1
ATOM 545 C CA . GLY A 1 69 ? -1.646 1.961 15.471 1.00 85.38 69 GLY A CA 1
ATOM 546 C C . GLY A 1 69 ? -1.887 3.028 14.397 1.00 85.38 69 GLY A C 1
ATOM 547 O O . GLY A 1 69 ? -2.853 2.960 13.633 1.00 85.38 69 GLY A O 1
ATOM 548 N N . ALA A 1 70 ? -1.031 4.050 14.365 1.00 85.31 70 ALA A N 1
ATOM 549 C CA . ALA A 1 70 ? -1.112 5.140 13.394 1.00 85.31 70 ALA A CA 1
ATOM 550 C C . ALA A 1 70 ? -0.256 4.908 12.134 1.00 85.31 70 ALA A C 1
ATOM 552 O O . ALA A 1 70 ? -0.373 5.673 11.181 1.00 85.31 70 ALA A O 1
ATOM 553 N N . GLU A 1 71 ? 0.578 3.866 12.106 1.00 90.00 71 GLU A N 1
ATOM 554 C CA . GLU A 1 71 ? 1.638 3.722 11.107 1.00 90.00 71 GLU A CA 1
ATOM 555 C C . GLU A 1 71 ? 1.443 2.508 10.198 1.00 90.00 71 GLU A C 1
ATOM 557 O O . GLU A 1 71 ? 0.988 1.447 10.633 1.00 90.00 71 GLU A O 1
ATOM 562 N N . VAL A 1 72 ? 1.854 2.656 8.935 1.00 93.19 72 VAL A N 1
ATOM 563 C CA . VAL A 1 72 ? 2.059 1.541 8.003 1.00 93.19 72 VAL A CA 1
ATOM 564 C C . VAL A 1 72 ? 3.511 1.093 8.111 1.00 93.19 72 VAL A C 1
ATOM 56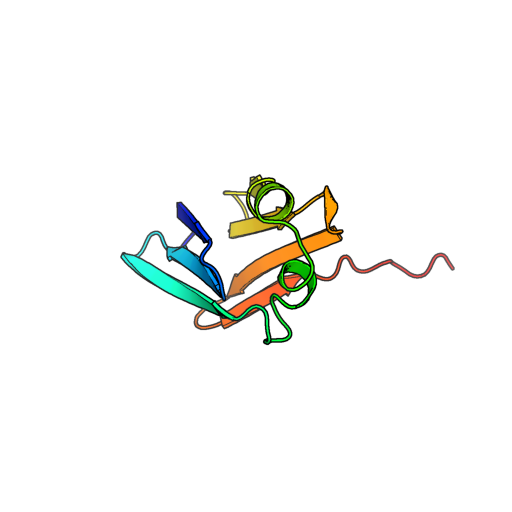6 O O . VAL A 1 72 ? 4.425 1.894 7.914 1.00 93.19 72 VAL A O 1
ATOM 569 N N . LYS A 1 73 ? 3.734 -0.192 8.374 1.00 93.06 73 LYS A N 1
ATOM 570 C CA . LYS A 1 73 ? 5.073 -0.774 8.492 1.00 93.06 73 LYS A CA 1
ATOM 571 C C . LYS A 1 73 ? 5.292 -1.834 7.433 1.00 93.06 73 LYS A C 1
ATOM 573 O O . LYS A 1 73 ? 4.403 -2.638 7.164 1.00 93.06 73 LYS A O 1
ATOM 578 N N . ARG A 1 74 ? 6.497 -1.848 6.864 1.00 92.38 74 ARG A N 1
ATOM 579 C CA . ARG A 1 74 ? 6.961 -2.960 6.038 1.00 92.38 74 ARG A CA 1
ATOM 580 C C . ARG A 1 74 ? 7.448 -4.075 6.946 1.00 92.38 74 ARG A C 1
ATOM 582 O O . ARG A 1 74 ? 8.302 -3.839 7.796 1.00 92.38 74 ARG A O 1
ATOM 589 N N . LEU A 1 75 ? 6.927 -5.274 6.735 1.00 88.06 75 LEU A N 1
ATOM 590 C CA . LEU A 1 75 ? 7.502 -6.484 7.292 1.00 88.06 75 LEU A CA 1
ATOM 591 C C . LEU A 1 75 ? 8.597 -6.927 6.328 1.00 88.06 75 LEU A C 1
ATOM 593 O O . LEU A 1 75 ? 8.340 -7.255 5.167 1.00 88.06 75 LEU A O 1
ATOM 597 N N . VAL A 1 76 ? 9.836 -6.842 6.790 1.00 69.56 76 VAL A N 1
ATOM 598 C CA . VAL A 1 76 ? 10.952 -7.511 6.134 1.00 69.56 76 VAL A CA 1
ATOM 599 C C . VAL A 1 76 ? 10.904 -8.932 6.667 1.00 69.56 76 VAL A C 1
ATOM 601 O O . VAL A 1 76 ? 10.885 -9.105 7.883 1.00 69.56 76 VAL A O 1
ATOM 604 N N . ALA A 1 77 ? 10.815 -9.933 5.790 1.00 59.44 77 ALA A N 1
ATOM 605 C CA . ALA A 1 77 ? 11.079 -11.295 6.227 1.00 59.44 77 ALA A CA 1
ATOM 606 C C . ALA A 1 77 ? 12.479 -11.270 6.849 1.00 59.44 77 ALA A C 1
ATOM 608 O O . ALA A 1 77 ? 13.441 -10.940 6.152 1.00 59.44 77 ALA A O 1
ATOM 609 N N . GLU A 1 78 ? 12.585 -11.508 8.155 1.00 46.38 78 GLU A N 1
ATOM 610 C CA . GLU A 1 78 ? 13.873 -11.778 8.775 1.00 46.38 78 GLU A CA 1
ATOM 611 C C . GLU A 1 78 ? 14.411 -13.016 8.058 1.00 46.38 78 GLU A C 1
ATOM 613 O O . GLU A 1 78 ? 13.986 -14.140 8.308 1.00 46.38 78 GLU A O 1
ATOM 618 N N . MET A 1 79 ? 15.284 -12.808 7.071 1.00 44.69 79 MET A N 1
ATOM 619 C CA . MET A 1 79 ? 16.215 -13.843 6.662 1.00 44.69 79 MET A CA 1
ATOM 620 C C . MET A 1 79 ? 17.044 -14.106 7.910 1.00 44.69 79 MET A C 1
ATOM 622 O O . MET A 1 79 ? 17.974 -13.352 8.198 1.00 44.69 79 MET A O 1
ATOM 626 N N . GLU A 1 80 ? 16.663 -15.121 8.685 1.00 39.59 80 GLU A N 1
ATOM 627 C CA . GLU A 1 80 ? 17.561 -15.681 9.681 1.00 39.59 80 GLU A CA 1
ATOM 628 C C . GLU A 1 80 ? 18.884 -15.962 8.953 1.00 39.59 80 GLU A C 1
ATOM 630 O O . GLU A 1 80 ? 18.874 -16.625 7.905 1.00 39.59 80 GLU A O 1
ATOM 635 N N . PRO A 1 81 ? 20.018 -15.405 9.411 1.00 39.19 81 PRO A N 1
ATOM 636 C CA . PRO A 1 81 ? 21.295 -15.778 8.842 1.00 39.19 81 PRO A CA 1
ATOM 637 C C . PRO A 1 81 ? 21.452 -17.277 9.087 1.00 39.19 81 PRO A C 1
ATOM 639 O O . PRO A 1 81 ? 21.465 -17.726 10.231 1.00 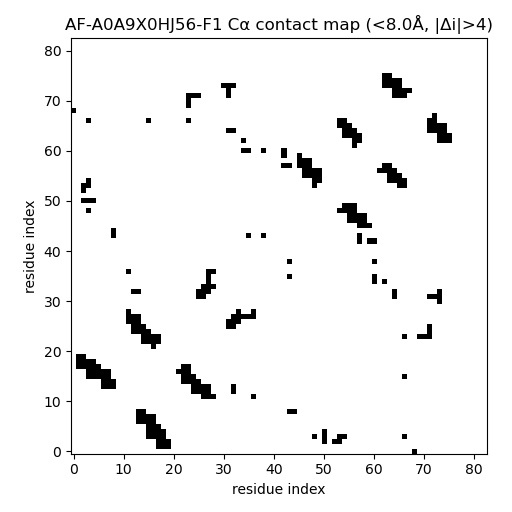39.19 81 PRO A O 1
ATOM 642 N N . VAL A 1 82 ? 21.524 -18.051 8.005 1.00 54.28 82 VAL A N 1
ATOM 643 C CA . VAL A 1 82 ? 21.928 -19.454 8.078 1.00 54.28 82 VAL A CA 1
ATOM 644 C C . VAL A 1 82 ? 23.344 -19.454 8.653 1.00 54.28 82 VAL A C 1
ATOM 646 O O . VAL A 1 82 ? 24.275 -19.003 7.984 1.00 54.28 82 VAL A O 1
ATOM 649 N N . ALA A 1 83 ? 23.452 -19.838 9.924 1.00 56.72 83 ALA A N 1
ATOM 650 C CA . ALA A 1 83 ? 24.710 -20.029 10.637 1.00 56.72 83 ALA A CA 1
ATOM 651 C C . ALA A 1 83 ? 25.512 -21.203 10.062 1.00 56.72 83 ALA A C 1
ATOM 653 O O . ALA A 1 83 ? 24.882 -22.174 9.579 1.00 56.72 83 ALA A O 1
#

Organism: Solirubrum puertoriconensis (NCBI:txid1751427)

Sequence (83 aa):
MANINRVELTATAVYFHLSDGTFRHCLYTQACATFLYAATPRQRENYVLEQRDSVVNWPDLGGSLTVQGAEVKRLVAEMEPVA

Foldseek 3Di:
DWAFPDWDDDLFKIKTQTPVRDIAMDGCPDPLNVLCNPDDPVQVVQWDQPRVQNKIDRPVSQWIWHDDDRDIHIDRPPPPPPD

Solvent-accessible surface area (backbone atoms only 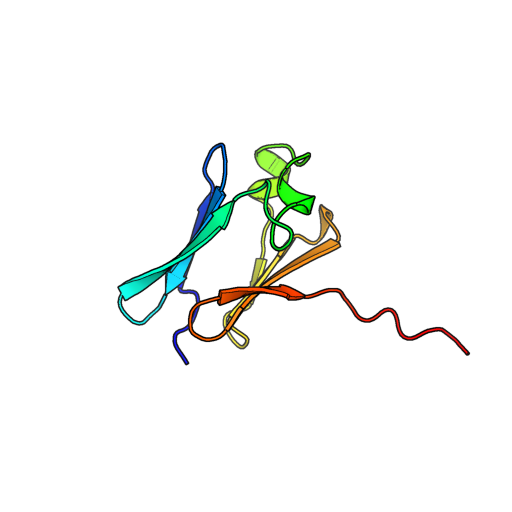— not comparable to full-atom values): 5004 Å² total; per-residue (Å²): 132,68,37,57,73,46,79,46,79,58,98,58,35,44,34,37,35,29,69,78,76,52,72,47,64,41,40,24,90,37,85,53,30,40,78,55,56,84,44,52,74,68,59,65,68,53,56,46,77,44,67,92,76,28,34,40,34,24,78,93,69,77,44,29,36,32,66,60,94,90,43,64,41,50,51,72,81,79,75,72,78,85,126

pLDDT: mean 87.63, std 13.46, range [39.19, 96.94]